Protein AF-A0A537TUC4-F1 (afdb_monomer_lite)

pLDDT: mean 91.53, std 9.82, range [41.31, 98.62]

Structure (mmCIF, N/CA/C/O backbone):
data_AF-A0A537TUC4-F1
#
_entry.id   AF-A0A537TUC4-F1
#
loop_
_atom_site.group_PDB
_atom_site.id
_atom_site.type_symbol
_atom_site.label_atom_id
_atom_site.label_alt_id
_atom_site.label_comp_id
_atom_site.label_asym_id
_atom_site.label_entity_id
_atom_site.label_seq_id
_atom_site.pdbx_PDB_ins_code
_atom_site.Cartn_x
_atom_site.Cartn_y
_atom_site.Cartn_z
_atom_site.occupancy
_atom_site.B_iso_or_equiv
_atom_site.auth_seq_id
_atom_site.auth_comp_id
_atom_site.auth_asym_id
_atom_site.auth_atom_id
_atom_site.pdbx_PDB_model_num
ATOM 1 N N . MET A 1 1 ? 2.553 9.535 -13.679 1.00 90.19 1 MET A N 1
ATOM 2 C CA . MET A 1 1 ? 2.852 8.082 -13.802 1.00 90.19 1 MET A CA 1
ATOM 3 C C . MET A 1 1 ? 3.961 7.809 -14.810 1.00 90.19 1 MET A C 1
ATOM 5 O O . MET A 1 1 ? 4.928 7.153 -14.451 1.00 90.19 1 MET A O 1
ATOM 9 N N . ARG A 1 2 ? 3.858 8.319 -16.048 1.00 92.19 2 ARG A N 1
ATOM 10 C CA . ARG A 1 2 ? 4.915 8.164 -17.063 1.00 92.19 2 ARG A CA 1
ATOM 11 C C . ARG A 1 2 ? 6.277 8.683 -16.583 1.00 92.19 2 ARG A C 1
ATOM 13 O O . ARG A 1 2 ? 7.264 7.984 -16.772 1.00 92.19 2 ARG A O 1
ATOM 20 N N . ASP A 1 3 ? 6.318 9.834 -15.915 1.00 93.06 3 ASP A N 1
ATOM 21 C CA . ASP A 1 3 ? 7.577 10.416 -15.421 1.00 93.06 3 ASP A CA 1
ATOM 22 C C . ASP A 1 3 ? 8.249 9.513 -14.384 1.00 93.06 3 ASP A C 1
ATOM 24 O O . ASP A 1 3 ? 9.431 9.223 -14.510 1.00 93.06 3 ASP A O 1
ATOM 28 N N . SER A 1 4 ? 7.483 8.953 -13.438 1.00 93.50 4 SER A N 1
ATOM 29 C CA . SER A 1 4 ? 7.975 7.939 -12.493 1.00 93.50 4 SER A CA 1
ATOM 30 C C . SER A 1 4 ? 8.530 6.707 -13.205 1.00 93.50 4 SER A C 1
ATOM 32 O O . SER A 1 4 ? 9.613 6.245 -12.860 1.00 93.50 4 SER A O 1
ATOM 34 N N . ALA A 1 5 ? 7.836 6.202 -14.230 1.00 94.38 5 ALA A N 1
ATOM 35 C CA . ALA A 1 5 ? 8.324 5.061 -14.999 1.00 94.38 5 ALA A CA 1
ATOM 36 C C . ALA A 1 5 ? 9.669 5.366 -15.679 1.00 94.38 5 ALA A C 1
ATOM 38 O O . ALA A 1 5 ? 10.612 4.589 -15.573 1.00 94.38 5 ALA A O 1
ATOM 39 N N . ARG A 1 6 ? 9.775 6.520 -16.347 1.00 95.00 6 ARG A N 1
ATOM 40 C CA . ARG A 1 6 ? 10.981 6.901 -17.094 1.00 95.00 6 ARG A CA 1
ATOM 41 C C . ARG A 1 6 ? 12.146 7.291 -16.202 1.00 95.00 6 ARG A C 1
ATOM 43 O O . ARG A 1 6 ? 13.277 6.946 -16.521 1.00 95.00 6 ARG A O 1
ATOM 50 N N . PHE A 1 7 ? 11.876 7.946 -15.081 1.00 95.06 7 PHE A N 1
ATOM 51 C CA . PHE A 1 7 ? 12.906 8.327 -14.126 1.00 95.06 7 PHE A CA 1
ATOM 52 C C . PHE A 1 7 ? 13.519 7.104 -13.431 1.00 95.06 7 PHE A C 1
ATOM 54 O O . PHE A 1 7 ? 14.736 7.013 -13.322 1.00 95.06 7 PHE A O 1
ATOM 61 N N . HIS A 1 8 ? 12.694 6.147 -12.990 1.00 94.44 8 HIS A N 1
ATOM 62 C CA . HIS A 1 8 ? 13.177 5.010 -12.199 1.00 94.44 8 HIS A CA 1
ATOM 63 C C . HIS A 1 8 ? 13.603 3.792 -13.030 1.00 94.44 8 HIS A C 1
ATOM 65 O O . HIS A 1 8 ? 14.448 3.028 -12.573 1.00 94.44 8 HIS A O 1
ATOM 71 N N . PHE A 1 9 ? 13.048 3.603 -14.231 1.00 94.38 9 PHE A N 1
ATOM 72 C CA . PHE A 1 9 ? 13.303 2.413 -15.060 1.00 94.38 9 PHE A CA 1
ATOM 73 C C . PHE A 1 9 ? 13.845 2.746 -16.457 1.00 94.38 9 PHE A C 1
ATOM 75 O O . PHE A 1 9 ? 14.094 1.851 -17.262 1.00 94.38 9 PHE A O 1
ATOM 82 N N . GLY A 1 10 ? 14.049 4.028 -16.761 1.00 94.31 10 GLY A N 1
ATOM 83 C CA . GLY A 1 10 ? 14.612 4.474 -18.029 1.00 94.31 10 GLY A CA 1
ATOM 84 C C . GLY A 1 10 ? 13.657 4.377 -19.224 1.00 94.31 10 GLY A C 1
ATOM 85 O O . GLY A 1 10 ? 12.438 4.197 -19.115 1.00 94.31 10 GLY A O 1
ATOM 86 N N . PHE A 1 11 ? 14.232 4.550 -20.414 1.00 93.50 11 PHE A N 1
ATOM 87 C CA . PHE A 1 11 ? 13.495 4.634 -21.682 1.00 93.50 11 PHE A CA 1
ATOM 88 C C . PHE A 1 11 ? 13.545 3.350 -22.515 1.00 93.50 11 PHE A C 1
ATOM 90 O O . PHE A 1 11 ? 12.726 3.184 -23.414 1.00 93.50 11 PHE A O 1
ATOM 97 N N . THR A 1 12 ? 14.462 2.436 -22.195 1.00 93.31 12 THR A N 1
ATOM 98 C CA . THR A 1 12 ? 14.620 1.146 -22.882 1.00 93.31 12 THR A CA 1
ATOM 99 C C . THR A 1 12 ? 13.589 0.112 -22.438 1.00 93.31 12 THR A C 1
ATOM 101 O O . THR A 1 12 ? 13.234 -0.766 -23.219 1.00 93.31 12 THR A O 1
ATOM 104 N N . VAL A 1 13 ? 13.065 0.227 -21.213 1.00 92.31 13 VAL A N 1
ATOM 105 C CA . VAL A 1 13 ? 11.986 -0.634 -20.715 1.00 92.31 13 VAL A CA 1
ATOM 106 C C . VAL A 1 13 ? 10.662 -0.243 -21.394 1.00 92.31 13 VAL A C 1
ATOM 108 O O . VAL A 1 13 ? 10.296 0.945 -21.377 1.00 92.31 13 VAL A O 1
ATOM 111 N N . PRO A 1 14 ? 9.920 -1.195 -21.997 1.00 93.69 14 PRO A N 1
ATOM 112 C CA . PRO A 1 14 ? 8.599 -0.926 -22.556 1.00 93.69 14 PRO A CA 1
ATOM 113 C C . PRO A 1 14 ? 7.654 -0.319 -21.513 1.00 93.69 14 PRO A C 1
ATOM 115 O O . PRO A 1 14 ? 7.616 -0.744 -20.363 1.00 93.69 14 PRO A O 1
ATOM 118 N N . PHE A 1 15 ? 6.875 0.686 -21.918 1.00 94.88 15 PHE A N 1
ATOM 119 C CA . PHE A 1 15 ? 5.868 1.312 -21.062 1.00 94.88 15 PHE A CA 1
ATOM 120 C C . PHE A 1 15 ? 4.487 1.105 -21.672 1.00 94.88 15 PHE A C 1
ATOM 122 O O . PHE A 1 15 ? 4.184 1.677 -22.721 1.00 94.88 15 PHE A O 1
ATOM 129 N N . ILE A 1 16 ? 3.655 0.314 -20.997 1.00 96.44 16 ILE A N 1
ATOM 130 C CA . ILE A 1 16 ? 2.293 0.002 -21.429 1.00 96.44 16 ILE A CA 1
ATOM 131 C C . ILE A 1 16 ? 1.317 0.733 -20.496 1.00 96.44 16 ILE A C 1
ATOM 133 O O . ILE A 1 16 ? 1.267 0.430 -19.302 1.00 96.44 16 ILE A O 1
ATOM 137 N N . PRO A 1 17 ? 0.569 1.737 -20.985 1.00 95.88 17 PRO A N 1
ATOM 138 C CA . PRO A 1 17 ? -0.416 2.427 -20.167 1.00 95.88 17 PRO A CA 1
ATOM 139 C C . PRO A 1 17 ? -1.661 1.559 -19.960 1.00 95.88 17 PRO A C 1
ATOM 141 O O . PRO A 1 17 ? -2.158 0.927 -20.888 1.00 95.88 17 PRO A O 1
ATOM 144 N N . HIS A 1 18 ? -2.210 1.607 -18.749 1.00 95.62 18 HIS A N 1
ATOM 145 C CA . HIS A 1 18 ? -3.466 0.957 -18.389 1.00 95.62 18 HIS A CA 1
ATOM 146 C C . HIS A 1 18 ? -4.421 1.955 -17.722 1.00 95.62 18 HIS A C 1
ATOM 148 O O . HIS A 1 18 ? -3.993 2.921 -17.082 1.00 95.62 18 HIS A O 1
ATOM 154 N N . MET A 1 19 ? -5.726 1.717 -17.861 1.00 92.19 19 MET A N 1
ATOM 155 C CA . MET A 1 19 ? -6.765 2.556 -17.261 1.00 92.19 19 MET A CA 1
ATOM 156 C C . MET A 1 19 ? -6.999 2.162 -15.798 1.00 92.19 19 MET A C 1
ATOM 158 O O . MET A 1 19 ? -7.762 1.242 -15.497 1.00 92.19 19 MET A O 1
ATOM 162 N N . GLY A 1 20 ? -6.329 2.865 -14.884 1.00 92.88 20 GLY A N 1
ATOM 163 C CA . GLY A 1 20 ? -6.485 2.711 -13.434 1.00 92.88 20 GLY A CA 1
ATOM 164 C C . GLY A 1 20 ? -5.675 1.566 -12.810 1.00 92.88 20 GLY A C 1
ATOM 165 O O . GLY A 1 20 ? -5.165 0.681 -13.489 1.00 92.88 20 GLY A O 1
ATOM 166 N N . ALA A 1 21 ? -5.561 1.579 -11.478 1.00 95.75 21 ALA A N 1
ATOM 167 C CA . ALA A 1 21 ? -4.711 0.639 -10.739 1.00 95.75 21 ALA A CA 1
ATOM 168 C C . ALA A 1 21 ? -5.155 -0.828 -10.881 1.00 95.75 21 ALA A C 1
ATOM 170 O O . ALA A 1 21 ? -4.317 -1.718 -10.992 1.00 95.75 21 ALA A O 1
ATOM 171 N N . ALA A 1 22 ? -6.464 -1.088 -10.939 1.00 95.56 22 ALA A N 1
ATOM 172 C CA . ALA A 1 22 ? -6.988 -2.448 -11.064 1.00 95.56 22 ALA A CA 1
ATOM 173 C C . ALA A 1 22 ? -6.561 -3.135 -12.374 1.00 95.56 22 ALA A C 1
ATOM 175 O O . ALA A 1 22 ? -6.225 -4.317 -12.363 1.00 95.56 22 ALA A O 1
ATOM 176 N N . SER A 1 23 ? -6.523 -2.403 -13.494 1.00 96.19 23 SER A N 1
ATOM 177 C CA . SER A 1 23 ? -6.102 -2.974 -14.780 1.00 96.19 23 SER A CA 1
ATOM 178 C C . SER A 1 23 ? -4.589 -3.204 -14.847 1.00 96.19 23 SER A C 1
ATOM 180 O O . SER A 1 23 ? -4.163 -4.191 -15.440 1.00 96.19 23 SER A O 1
ATOM 182 N N . VAL A 1 24 ? -3.788 -2.378 -14.161 1.00 97.00 24 VAL A N 1
ATOM 183 C CA . VAL A 1 24 ? -2.353 -2.640 -13.949 1.00 97.00 24 VAL A CA 1
ATOM 184 C C . VAL A 1 24 ? -2.152 -3.941 -13.168 1.00 97.00 24 VAL A C 1
ATOM 186 O O . VAL A 1 24 ? -1.388 -4.800 -13.599 1.00 97.00 24 VAL A O 1
ATOM 189 N N . VAL A 1 25 ? -2.856 -4.125 -12.044 1.00 96.88 25 VAL A N 1
ATOM 190 C CA . VAL A 1 25 ? -2.734 -5.354 -11.238 1.00 96.88 25 VAL A CA 1
ATOM 191 C C . VAL A 1 25 ? -3.174 -6.589 -12.022 1.00 96.88 25 VAL A C 1
ATOM 193 O O . VAL A 1 25 ? -2.506 -7.622 -11.950 1.00 96.88 25 VAL A O 1
ATOM 196 N N . ALA A 1 26 ? -4.247 -6.492 -12.809 1.00 96.44 26 ALA A N 1
ATOM 197 C CA . ALA A 1 26 ? -4.684 -7.581 -13.679 1.00 96.44 26 ALA A CA 1
ATOM 198 C C . ALA A 1 26 ? -3.613 -7.949 -14.723 1.00 96.44 26 ALA A C 1
ATOM 200 O O . ALA A 1 26 ? -3.317 -9.130 -14.901 1.00 96.44 26 ALA A O 1
ATOM 201 N N . ALA A 1 27 ? -2.983 -6.954 -15.358 1.00 97.31 27 ALA A N 1
ATOM 202 C CA . ALA A 1 27 ? -1.916 -7.178 -16.331 1.00 97.31 27 ALA A CA 1
ATOM 203 C C . ALA A 1 27 ? -0.687 -7.858 -15.701 1.00 97.31 27 ALA A C 1
ATOM 205 O O . ALA A 1 27 ? -0.223 -8.879 -16.205 1.00 97.31 27 ALA A O 1
ATOM 206 N N . VAL A 1 28 ? -0.218 -7.367 -14.547 1.00 97.25 28 VAL A N 1
ATOM 207 C CA . VAL A 1 28 ? 0.909 -7.978 -13.813 1.00 97.25 28 VAL A CA 1
ATOM 208 C C . VAL A 1 28 ? 0.574 -9.395 -13.352 1.00 97.25 28 VAL A C 1
ATOM 210 O O . VAL A 1 28 ? 1.424 -10.282 -13.387 1.00 97.25 28 VAL A O 1
ATOM 213 N N . SER A 1 29 ? -0.676 -9.646 -12.963 1.00 95.44 29 SER A N 1
ATOM 214 C CA . SER A 1 29 ? -1.117 -10.985 -12.565 1.00 95.44 29 SER A CA 1
ATOM 215 C C . SER A 1 29 ? -1.000 -11.996 -13.710 1.00 95.44 29 SER A C 1
ATOM 217 O O . SER A 1 29 ? -0.678 -13.152 -13.448 1.00 95.44 29 SER A O 1
ATOM 219 N N . GLY A 1 30 ? -1.210 -11.582 -14.961 1.00 93.69 30 GLY A N 1
ATOM 220 C CA . GLY A 1 30 ? -1.018 -12.429 -16.145 1.00 93.69 30 GLY A CA 1
ATOM 221 C C . GLY A 1 30 ? 0.426 -12.509 -16.657 1.00 93.69 30 GLY A C 1
ATOM 222 O O . GLY A 1 30 ? 0.703 -13.296 -17.559 1.00 93.69 30 GLY A O 1
ATOM 223 N N . SER A 1 31 ? 1.344 -11.711 -16.103 1.00 92.31 31 SER A N 1
ATOM 224 C CA . SER A 1 31 ? 2.731 -11.613 -16.562 1.00 92.31 31 SER A CA 1
ATOM 225 C C . SER A 1 31 ? 3.689 -12.494 -15.757 1.00 92.31 31 SER A C 1
ATOM 227 O O . SER A 1 31 ? 3.436 -12.834 -14.602 1.00 92.31 31 SER A O 1
ATOM 229 N N . LYS A 1 32 ? 4.825 -12.848 -16.371 1.00 85.81 32 LYS A N 1
ATOM 230 C CA . LYS A 1 32 ? 5.929 -13.576 -15.723 1.00 85.81 32 LYS A CA 1
ATOM 231 C C . LYS A 1 32 ? 6.987 -12.658 -15.104 1.00 85.81 32 LYS A C 1
ATOM 233 O O . LYS A 1 32 ? 7.782 -13.141 -14.307 1.00 85.81 32 LYS A O 1
ATOM 238 N N . GLY A 1 33 ? 7.023 -11.374 -15.469 1.00 87.38 33 GLY A N 1
ATOM 239 C CA . GLY A 1 33 ? 8.111 -10.483 -15.048 1.00 87.38 33 GLY A CA 1
ATOM 240 C C . GLY A 1 33 ? 7.847 -8.983 -15.166 1.00 87.38 33 GLY A C 1
ATOM 241 O O . GLY A 1 33 ? 8.757 -8.204 -14.895 1.00 87.38 33 GLY A O 1
ATOM 242 N N . ASP A 1 34 ? 6.640 -8.562 -15.550 1.00 95.25 34 ASP A N 1
ATOM 243 C CA . ASP A 1 34 ? 6.327 -7.135 -15.640 1.00 95.25 34 ASP A CA 1
ATOM 244 C C . ASP A 1 34 ? 6.199 -6.485 -14.258 1.00 95.25 34 ASP A C 1
ATOM 246 O O . ASP A 1 34 ? 5.757 -7.099 -13.282 1.00 95.25 34 ASP A O 1
ATOM 250 N N . LEU A 1 35 ? 6.541 -5.198 -14.205 1.00 96.69 35 LEU A N 1
ATOM 251 C CA . LEU A 1 35 ? 6.326 -4.340 -13.047 1.00 96.69 35 LEU A CA 1
ATOM 252 C C . LEU A 1 35 ? 5.093 -3.467 -13.269 1.00 96.69 35 LEU A C 1
ATOM 254 O O . LEU A 1 35 ? 4.984 -2.753 -14.266 1.00 96.69 35 LEU A O 1
ATOM 258 N N . GLY A 1 36 ? 4.182 -3.478 -12.302 1.00 97.62 36 GLY A N 1
ATOM 259 C CA . GLY A 1 36 ? 3.039 -2.577 -12.262 1.00 97.62 36 GLY A CA 1
ATOM 260 C C . GLY A 1 36 ? 3.353 -1.339 -11.442 1.00 97.62 36 GLY A C 1
ATOM 261 O O . GLY A 1 36 ? 3.806 -1.455 -10.308 1.00 97.62 36 GLY A O 1
ATOM 262 N N . LEU A 1 37 ? 3.066 -0.154 -11.978 1.00 97.69 37 LEU A N 1
ATOM 263 C CA . LEU A 1 37 ? 3.130 1.097 -11.223 1.00 97.69 37 LEU A CA 1
ATOM 264 C C . LEU A 1 37 ? 1.716 1.603 -10.960 1.00 97.69 37 LEU A C 1
ATOM 266 O O . LEU A 1 37 ? 0.962 1.879 -11.896 1.00 97.69 37 LEU A O 1
ATOM 270 N N . VAL A 1 38 ? 1.364 1.743 -9.685 1.00 97.12 38 VAL A N 1
ATOM 271 C CA . VAL A 1 38 ? 0.056 2.247 -9.247 1.00 97.12 38 VAL A CA 1
ATOM 272 C C . VAL A 1 38 ? 0.237 3.401 -8.261 1.00 97.12 38 VAL A C 1
ATOM 274 O O . VAL A 1 38 ? 1.236 3.429 -7.543 1.00 97.12 38 VAL A O 1
ATOM 277 N N . PRO A 1 39 ? -0.675 4.387 -8.212 1.00 95.12 39 PRO A N 1
ATOM 278 C CA . PRO A 1 39 ? -0.553 5.485 -7.258 1.00 95.12 39 PRO A CA 1
ATOM 279 C C . PRO A 1 39 ? -0.555 4.969 -5.815 1.00 95.12 39 PRO A C 1
ATOM 281 O O . PRO A 1 39 ? -1.381 4.130 -5.459 1.00 95.12 39 PRO A O 1
ATOM 284 N N . ALA A 1 40 ? 0.325 5.508 -4.970 1.00 95.62 40 ALA A N 1
ATOM 285 C CA . ALA A 1 40 ? 0.290 5.285 -3.522 1.00 95.62 40 ALA A CA 1
ATOM 286 C C . ALA A 1 40 ? -0.641 6.299 -2.828 1.00 95.62 40 ALA A C 1
ATOM 288 O O . ALA A 1 40 ? -0.317 6.853 -1.782 1.00 95.62 40 ALA A O 1
ATOM 289 N N . SER A 1 41 ? -1.776 6.588 -3.464 1.00 92.81 41 SER A N 1
ATOM 290 C CA . SER A 1 41 ? -2.806 7.520 -3.013 1.00 92.81 41 SER A CA 1
ATOM 291 C C . SER A 1 41 ? -4.162 7.121 -3.598 1.00 92.81 41 SER A C 1
ATOM 293 O O . SER A 1 41 ? -4.238 6.411 -4.606 1.00 92.81 41 SER A O 1
ATOM 295 N N . ILE A 1 42 ? -5.249 7.567 -2.964 1.00 88.94 42 ILE A N 1
ATOM 296 C CA . ILE A 1 42 ? -6.598 7.332 -3.481 1.00 88.94 42 ILE A CA 1
ATOM 297 C C . ILE A 1 42 ? -6.902 8.326 -4.596 1.00 88.94 42 ILE A C 1
ATOM 299 O O . ILE A 1 42 ? -6.821 9.538 -4.411 1.00 88.94 42 ILE A O 1
ATOM 303 N N . MET A 1 43 ? -7.290 7.788 -5.749 1.00 83.19 43 MET A N 1
ATOM 304 C CA . MET A 1 43 ? -7.845 8.555 -6.858 1.00 83.19 43 MET A CA 1
ATOM 305 C C . MET A 1 43 ? -9.370 8.468 -6.814 1.00 83.19 43 MET A C 1
ATOM 307 O O . MET A 1 43 ? -9.924 7.431 -6.442 1.00 83.19 43 MET A O 1
ATOM 311 N N . ALA A 1 44 ? -10.059 9.540 -7.205 1.00 79.19 44 ALA A N 1
ATOM 312 C CA . ALA A 1 44 ? -11.518 9.540 -7.265 1.00 79.19 44 ALA A CA 1
ATOM 313 C C . ALA A 1 44 ? -12.025 8.387 -8.149 1.00 79.19 44 ALA A C 1
ATOM 315 O O . ALA A 1 44 ? -11.517 8.163 -9.247 1.00 79.19 44 ALA A O 1
ATOM 316 N N . GLY A 1 45 ? -13.005 7.632 -7.648 1.00 79.75 45 GLY A N 1
ATOM 317 C CA . GLY A 1 45 ? -13.558 6.465 -8.344 1.00 79.75 45 GLY A CA 1
ATOM 318 C C . GLY A 1 45 ? -12.670 5.213 -8.334 1.00 79.75 45 GLY A C 1
ATOM 319 O O . GLY A 1 45 ? -13.072 4.192 -8.889 1.00 79.75 45 GLY A O 1
ATOM 320 N N . ALA A 1 46 ? -11.490 5.241 -7.700 1.00 81.94 46 ALA A N 1
ATOM 321 C CA . ALA A 1 46 ? -10.695 4.034 -7.506 1.00 81.94 46 ALA A CA 1
ATOM 322 C C . ALA A 1 46 ? -11.331 3.142 -6.428 1.00 81.94 46 ALA A C 1
ATOM 324 O O . ALA A 1 46 ? -11.549 3.573 -5.298 1.00 81.94 46 ALA A O 1
ATOM 325 N N . GLY A 1 47 ? -11.613 1.886 -6.779 1.00 91.19 47 GLY A N 1
ATOM 326 C CA . GLY A 1 47 ? -11.971 0.851 -5.809 1.00 91.19 47 GLY A CA 1
ATOM 327 C C . GLY A 1 47 ? -10.746 0.262 -5.101 1.00 91.19 47 GLY A C 1
ATOM 328 O O . GLY A 1 47 ? -9.605 0.650 -5.368 1.00 91.19 47 GLY A O 1
ATOM 329 N N . ALA A 1 48 ? -10.985 -0.730 -4.240 1.00 95.12 48 ALA A N 1
ATOM 330 C CA . ALA A 1 48 ? -9.960 -1.469 -3.498 1.00 95.12 48 ALA A CA 1
ATOM 331 C C . ALA A 1 48 ? -9.164 -2.425 -4.406 1.00 95.12 48 ALA A C 1
ATOM 333 O O . ALA A 1 48 ? -9.258 -3.646 -4.302 1.00 95.12 48 ALA A O 1
ATOM 334 N N . TRP A 1 49 ? -8.391 -1.873 -5.342 1.00 95.81 49 TRP A N 1
ATOM 335 C CA . TRP A 1 49 ? -7.596 -2.639 -6.309 1.00 95.81 49 TRP A CA 1
ATOM 336 C C . TRP A 1 49 ? -6.637 -3.629 -5.632 1.00 95.81 49 TRP A C 1
ATOM 338 O O . TRP A 1 49 ? -6.334 -4.679 -6.195 1.00 95.81 49 TRP A O 1
ATOM 348 N N . TRP A 1 50 ? -6.195 -3.317 -4.412 1.00 97.50 50 TRP A N 1
ATOM 349 C CA . TRP A 1 50 ? -5.301 -4.158 -3.622 1.00 97.50 50 TRP A CA 1
ATOM 350 C C . TRP A 1 50 ? -5.957 -5.447 -3.124 1.00 97.50 50 TRP A C 1
ATOM 352 O O . TRP A 1 50 ? -5.233 -6.366 -2.758 1.00 97.50 50 TRP A O 1
ATOM 362 N N . SER A 1 51 ? -7.288 -5.583 -3.171 1.00 95.81 51 SER A N 1
ATOM 363 C CA . SER A 1 51 ? -7.932 -6.862 -2.848 1.00 95.81 51 SER A CA 1
ATOM 364 C C . SER A 1 51 ? -7.525 -7.985 -3.802 1.00 95.81 51 SER A C 1
ATOM 366 O O . SER A 1 51 ? -7.491 -9.147 -3.413 1.00 95.81 51 SER A O 1
ATOM 368 N N . ALA A 1 52 ? -7.132 -7.656 -5.036 1.00 96.31 52 ALA A N 1
ATOM 369 C CA . ALA A 1 52 ? -6.578 -8.637 -5.966 1.00 96.31 52 ALA A CA 1
ATOM 370 C C . ALA A 1 52 ? -5.188 -9.158 -5.545 1.00 96.31 52 ALA A C 1
ATOM 372 O O . ALA A 1 52 ? -4.733 -10.164 -6.083 1.00 96.31 52 ALA A O 1
ATOM 373 N N . LEU A 1 53 ? -4.521 -8.499 -4.590 1.00 97.62 53 LEU A N 1
ATOM 374 C CA . LEU A 1 53 ? -3.219 -8.902 -4.059 1.00 97.62 53 LEU A CA 1
ATOM 375 C C . LEU A 1 53 ? -3.330 -9.835 -2.843 1.00 97.62 53 LEU A C 1
ATOM 377 O O . LEU A 1 53 ? -2.303 -10.261 -2.324 1.00 97.62 53 LEU A O 1
ATOM 381 N N . GLU A 1 54 ? -4.535 -10.120 -2.338 1.00 96.88 54 GLU A N 1
ATOM 382 C CA . GLU A 1 54 ? -4.731 -10.839 -1.066 1.00 96.88 54 GLU A CA 1
ATOM 383 C C . GLU A 1 54 ? -4.306 -12.314 -1.148 1.00 96.88 54 GLU A C 1
ATOM 385 O O . GLU A 1 54 ? -3.791 -12.857 -0.173 1.00 96.88 54 GLU A O 1
ATOM 390 N N . PHE A 1 55 ? -4.445 -12.952 -2.315 1.00 93.19 55 PHE A N 1
ATOM 391 C CA . PHE A 1 55 ? -4.047 -14.350 -2.498 1.00 93.19 55 PHE A CA 1
ATOM 392 C C . PHE A 1 55 ? -2.529 -14.539 -2.389 1.00 93.19 55 PHE A C 1
ATOM 394 O O . PHE A 1 55 ? -1.744 -13.670 -2.771 1.00 93.19 55 PHE A O 1
ATOM 401 N N . GLU A 1 56 ? -2.099 -15.705 -1.909 1.00 89.81 56 GLU A N 1
ATOM 402 C CA . GLU A 1 56 ? -0.677 -16.043 -1.764 1.00 89.81 56 GLU A CA 1
ATOM 403 C C . GLU A 1 56 ? 0.068 -15.958 -3.102 1.00 89.81 56 GLU A C 1
ATOM 405 O O . GLU A 1 56 ? 1.110 -15.317 -3.200 1.00 89.81 56 GLU A O 1
ATOM 410 N N . SER A 1 57 ? -0.527 -16.509 -4.161 1.00 90.94 57 SER A N 1
ATOM 411 C CA . SER A 1 57 ? 0.034 -16.498 -5.511 1.00 90.94 57 SER A CA 1
ATOM 412 C C . SER A 1 57 ? -0.234 -15.205 -6.285 1.00 90.94 57 SER A C 1
ATOM 414 O O . SER A 1 57 ? 0.036 -15.162 -7.487 1.00 90.94 57 SER A O 1
ATOM 416 N N . ALA A 1 58 ? -0.837 -14.179 -5.681 1.00 95.12 58 ALA A N 1
ATOM 417 C CA . ALA A 1 58 ? -1.027 -12.890 -6.340 1.00 95.12 58 ALA A CA 1
ATOM 418 C C . ALA A 1 58 ? 0.292 -12.102 -6.369 1.00 95.12 58 ALA A C 1
ATOM 420 O O . ALA A 1 58 ? 1.156 -12.319 -5.516 1.00 95.12 58 ALA A O 1
ATOM 421 N N . PRO A 1 59 ? 0.477 -11.168 -7.320 1.00 96.81 59 PRO A N 1
ATOM 422 C CA . PRO A 1 59 ? 1.562 -10.206 -7.192 1.00 96.81 59 PRO A CA 1
ATOM 423 C C . PRO A 1 59 ? 1.425 -9.415 -5.882 1.00 96.81 59 PRO A C 1
ATOM 425 O O . PRO A 1 59 ? 0.334 -9.284 -5.326 1.00 96.81 59 PRO A O 1
ATOM 428 N N . LYS A 1 60 ? 2.540 -8.873 -5.397 1.00 97.44 60 LYS A N 1
ATOM 429 C CA . LYS A 1 60 ? 2.610 -8.106 -4.151 1.00 97.44 60 LYS A CA 1
ATOM 430 C C . LYS A 1 60 ? 3.157 -6.712 -4.412 1.00 97.44 60 LYS A C 1
ATOM 432 O O . LYS A 1 60 ? 3.829 -6.477 -5.417 1.00 97.44 60 LYS A O 1
ATOM 437 N N . ILE A 1 61 ? 2.875 -5.782 -3.506 1.00 98.19 61 ILE A N 1
ATOM 438 C CA . ILE A 1 61 ? 3.605 -4.512 -3.441 1.00 98.19 61 ILE A CA 1
ATOM 439 C C . ILE A 1 61 ? 5.032 -4.837 -2.998 1.00 98.19 61 ILE A C 1
ATOM 441 O O . ILE A 1 61 ? 5.213 -5.473 -1.967 1.00 98.19 61 ILE A O 1
ATOM 445 N N . ILE A 1 62 ? 6.029 -4.427 -3.778 1.00 97.00 62 ILE A N 1
ATOM 446 C CA . ILE A 1 62 ? 7.444 -4.757 -3.528 1.00 97.00 62 ILE A CA 1
ATOM 447 C C . ILE A 1 62 ? 8.312 -3.525 -3.270 1.00 97.00 62 ILE A C 1
ATOM 449 O O . ILE A 1 62 ? 9.424 -3.634 -2.758 1.00 97.00 62 ILE A O 1
ATOM 453 N N . ALA A 1 63 ? 7.829 -2.344 -3.654 1.00 96.69 63 ALA A N 1
ATOM 454 C CA . ALA A 1 63 ? 8.540 -1.095 -3.452 1.00 96.69 63 ALA A CA 1
ATOM 455 C C . ALA A 1 63 ? 7.576 0.089 -3.412 1.00 96.69 63 ALA A C 1
ATOM 457 O O . ALA A 1 63 ? 6.447 0.033 -3.910 1.00 96.69 63 ALA A O 1
ATOM 458 N N . ARG A 1 64 ? 8.073 1.191 -2.854 1.00 96.44 64 ARG A N 1
ATOM 459 C CA . ARG A 1 64 ? 7.427 2.496 -2.884 1.00 96.44 64 ARG A CA 1
ATOM 460 C C . ARG A 1 64 ? 8.416 3.522 -3.413 1.00 96.44 64 ARG A C 1
ATOM 462 O O . ARG A 1 64 ? 9.540 3.596 -2.921 1.00 96.44 64 ARG A O 1
ATOM 469 N N . LEU A 1 65 ? 7.996 4.284 -4.416 1.00 96.19 65 LEU A N 1
ATOM 470 C CA . LEU A 1 65 ? 8.816 5.296 -5.074 1.00 96.19 65 LEU A CA 1
ATOM 471 C C . LEU A 1 65 ? 8.183 6.692 -4.916 1.00 96.19 65 LEU A C 1
ATOM 473 O O . LEU A 1 65 ? 6.959 6.777 -4.812 1.00 96.19 65 LEU A O 1
ATOM 477 N N . PRO A 1 66 ? 8.991 7.764 -4.922 1.00 95.25 66 PRO A N 1
ATOM 478 C CA . PRO A 1 66 ? 10.450 7.708 -4.860 1.00 95.25 66 PRO A CA 1
ATOM 479 C C . PRO A 1 66 ? 10.932 7.202 -3.489 1.00 95.25 66 PRO A C 1
ATOM 481 O O . PRO A 1 66 ? 10.265 7.398 -2.471 1.00 95.25 66 PRO A O 1
ATOM 484 N N . PHE A 1 67 ? 12.076 6.508 -3.470 1.00 92.56 67 PHE A N 1
ATOM 485 C CA . PHE A 1 67 ? 12.705 6.095 -2.211 1.00 92.56 67 PHE A CA 1
ATOM 486 C C . PHE A 1 67 ? 13.215 7.318 -1.441 1.00 92.56 67 PHE A C 1
ATOM 488 O O . PHE A 1 67 ? 12.996 7.412 -0.238 1.00 92.56 67 PHE A O 1
ATOM 495 N N . VAL A 1 68 ? 13.838 8.264 -2.152 1.00 91.50 68 VAL A N 1
ATOM 496 C CA . VAL A 1 68 ? 14.236 9.572 -1.622 1.00 91.50 68 VAL A CA 1
ATOM 497 C C . VAL A 1 68 ? 13.080 10.552 -1.802 1.00 91.50 68 VAL A C 1
ATOM 499 O O . VAL A 1 68 ? 12.773 10.965 -2.919 1.00 91.50 68 VAL A O 1
ATOM 502 N N . ASP A 1 69 ? 12.438 10.908 -0.698 1.00 86.81 69 ASP A N 1
ATOM 503 C CA . ASP A 1 69 ? 11.331 11.856 -0.642 1.00 86.81 69 ASP A CA 1
ATOM 504 C C . ASP A 1 69 ? 11.882 13.268 -0.388 1.00 86.81 69 ASP A C 1
ATOM 506 O O . ASP A 1 69 ? 12.378 13.570 0.703 1.00 86.81 69 ASP A O 1
ATOM 510 N N . ARG A 1 70 ? 11.848 14.106 -1.431 1.00 88.31 70 ARG A N 1
ATOM 511 C CA . ARG A 1 70 ? 12.307 15.503 -1.431 1.00 88.31 70 ARG A CA 1
ATOM 512 C C . ARG A 1 70 ? 11.412 16.358 -2.329 1.00 88.31 70 ARG A C 1
ATOM 514 O O . ARG A 1 70 ? 10.878 15.860 -3.321 1.00 88.31 70 ARG A O 1
ATOM 521 N N . ALA A 1 71 ? 11.273 17.641 -1.997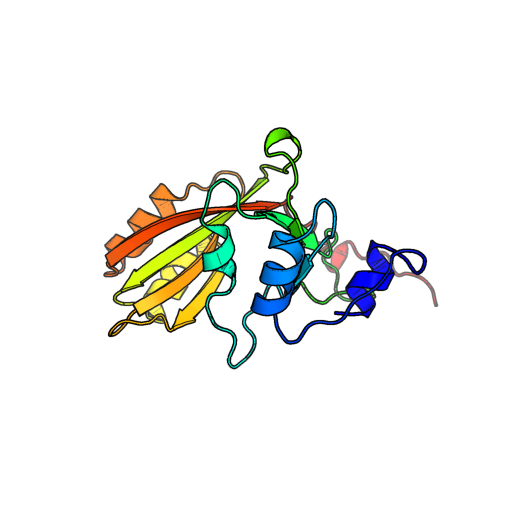 1.00 83.19 71 ALA A N 1
ATOM 522 C CA . ALA A 1 71 ? 10.323 18.545 -2.653 1.00 83.19 71 ALA A CA 1
ATOM 523 C C . ALA A 1 71 ? 10.576 18.736 -4.162 1.00 83.19 71 ALA A C 1
ATOM 525 O O . ALA A 1 71 ? 9.632 18.904 -4.927 1.00 83.19 71 ALA A O 1
ATOM 526 N N . ASP A 1 72 ? 11.833 18.673 -4.600 1.00 85.56 72 ASP A N 1
ATOM 527 C CA . ASP A 1 72 ? 12.269 18.896 -5.981 1.00 85.56 72 ASP A CA 1
ATOM 528 C C . ASP A 1 72 ? 12.517 17.587 -6.758 1.00 85.56 72 ASP A C 1
ATOM 530 O O . ASP A 1 72 ? 13.228 17.567 -7.764 1.00 85.56 72 ASP A O 1
ATOM 534 N N . HIS A 1 73 ? 11.946 16.463 -6.305 1.00 87.75 73 HIS A N 1
ATOM 535 C CA . HIS A 1 73 ? 12.128 15.180 -6.978 1.00 87.75 73 HIS A CA 1
ATOM 536 C C . HIS A 1 73 ? 11.466 15.188 -8.380 1.00 87.75 73 HIS A C 1
ATOM 538 O O . HIS A 1 73 ? 10.241 15.325 -8.464 1.00 87.75 73 HIS A O 1
ATOM 544 N N . PRO A 1 74 ? 12.210 14.942 -9.486 1.00 87.62 74 PRO A N 1
ATOM 545 C CA . PRO A 1 74 ? 11.678 15.029 -10.859 1.00 87.62 74 PRO A CA 1
ATOM 546 C C . PRO A 1 74 ? 10.491 14.099 -11.147 1.00 87.62 74 PRO A C 1
ATOM 548 O O . PRO A 1 74 ? 9.677 14.357 -12.027 1.00 87.62 74 PRO A O 1
ATOM 551 N N . ALA A 1 75 ? 10.381 13.015 -10.380 1.00 92.00 75 ALA A N 1
ATOM 552 C CA . ALA A 1 75 ? 9.239 12.107 -10.370 1.00 92.00 75 ALA A CA 1
ATOM 553 C C . ALA A 1 75 ? 8.626 11.966 -8.964 1.00 92.00 75 ALA A C 1
ATOM 555 O O . ALA A 1 75 ? 8.538 10.866 -8.425 1.00 92.00 75 ALA A O 1
ATOM 556 N N . GLY A 1 76 ? 8.281 13.087 -8.327 1.00 90.06 76 GLY A N 1
ATOM 557 C CA . GLY A 1 76 ? 7.866 13.131 -6.917 1.00 90.06 76 GLY A CA 1
ATOM 558 C C . GLY A 1 76 ? 6.519 12.479 -6.579 1.00 90.06 76 GLY A C 1
ATOM 559 O O . GLY A 1 76 ? 6.204 12.319 -5.405 1.00 90.06 76 GLY A O 1
ATOM 560 N N . MET A 1 77 ? 5.714 12.083 -7.571 1.00 91.06 77 MET A N 1
ATOM 561 C CA . MET A 1 77 ? 4.424 11.432 -7.320 1.00 91.06 77 MET A CA 1
ATOM 562 C C . MET A 1 77 ? 4.627 10.064 -6.639 1.00 91.06 77 MET A C 1
ATOM 564 O O . MET A 1 77 ? 5.242 9.189 -7.256 1.00 91.06 77 MET A O 1
ATOM 568 N N . PRO A 1 78 ? 4.069 9.831 -5.433 1.00 93.81 78 PRO A N 1
ATOM 569 C CA . PRO A 1 78 ? 4.208 8.553 -4.752 1.00 93.81 78 PRO A CA 1
ATOM 570 C C . PRO A 1 78 ? 3.537 7.409 -5.520 1.00 93.81 78 PRO A C 1
ATOM 572 O O . PRO A 1 78 ? 2.351 7.480 -5.859 1.00 93.81 78 PRO A O 1
ATOM 575 N N . VAL A 1 79 ? 4.278 6.329 -5.756 1.00 96.56 79 VAL A N 1
ATOM 576 C CA . VAL A 1 79 ? 3.782 5.125 -6.435 1.00 96.56 79 VAL A CA 1
ATOM 577 C C . VAL A 1 79 ? 4.172 3.863 -5.678 1.00 96.56 79 VAL A C 1
ATOM 579 O O . VAL A 1 79 ? 5.259 3.776 -5.106 1.00 96.56 79 VAL A O 1
ATOM 582 N N . PHE A 1 80 ? 3.290 2.871 -5.706 1.00 97.88 80 PHE A N 1
ATOM 583 C CA . PHE A 1 80 ? 3.627 1.496 -5.371 1.00 97.88 80 PHE A CA 1
ATOM 584 C C . PHE A 1 80 ? 4.069 0.756 -6.630 1.00 97.88 80 PHE A C 1
ATOM 586 O O . PHE A 1 80 ? 3.480 0.916 -7.703 1.00 97.88 80 PHE A O 1
ATOM 593 N N . VAL A 1 81 ? 5.095 -0.076 -6.470 1.00 97.62 81 VAL A N 1
ATOM 594 C CA . VAL A 1 81 ? 5.530 -1.044 -7.478 1.00 97.62 81 VAL A CA 1
ATOM 595 C C . VAL A 1 81 ? 4.950 -2.401 -7.105 1.00 97.62 81 VAL A C 1
ATOM 597 O O . VAL A 1 81 ? 5.160 -2.872 -5.988 1.00 97.62 81 VAL A O 1
ATOM 600 N N . VAL A 1 82 ? 4.230 -3.019 -8.033 1.00 97.94 82 VAL A N 1
ATOM 601 C CA . VAL A 1 82 ? 3.580 -4.323 -7.882 1.00 97.94 82 VAL A CA 1
ATOM 602 C C . VAL A 1 82 ? 4.279 -5.334 -8.784 1.00 97.94 82 VAL A C 1
ATOM 604 O O . VAL A 1 82 ? 4.501 -5.054 -9.960 1.00 97.94 82 VAL A O 1
ATOM 607 N N . SER A 1 83 ? 4.639 -6.498 -8.249 1.00 96.19 83 SER A N 1
ATOM 608 C CA . SER A 1 83 ? 5.346 -7.545 -8.995 1.00 96.19 83 SER A CA 1
ATOM 609 C C . SER A 1 83 ? 5.130 -8.929 -8.383 1.00 96.19 83 SER A C 1
ATOM 611 O O . SER A 1 83 ? 4.749 -9.056 -7.220 1.00 96.19 83 SER A O 1
ATOM 613 N N . ARG A 1 84 ? 5.422 -9.980 -9.155 1.00 93.25 84 ARG A N 1
ATOM 614 C CA . ARG A 1 84 ? 5.534 -11.371 -8.686 1.00 93.25 84 ARG A CA 1
ATOM 615 C C . ARG A 1 84 ? 6.949 -11.672 -8.171 1.00 93.25 84 ARG A C 1
ATOM 617 O O . ARG A 1 84 ? 7.552 -12.669 -8.558 1.00 93.25 84 ARG A O 1
ATOM 624 N N . ALA A 1 85 ? 7.505 -10.781 -7.353 1.00 84.19 85 ALA A N 1
ATOM 625 C CA . ALA A 1 85 ? 8.814 -11.015 -6.751 1.00 84.19 85 ALA A CA 1
ATOM 626 C C . ALA A 1 85 ? 8.743 -12.164 -5.737 1.00 84.19 85 ALA A C 1
ATOM 628 O O . ALA A 1 85 ? 7.713 -12.375 -5.095 1.00 84.19 85 ALA A O 1
ATOM 629 N N . ALA A 1 86 ? 9.855 -12.879 -5.582 1.00 83.75 86 ALA A N 1
ATOM 630 C CA . ALA A 1 86 ? 9.986 -13.891 -4.547 1.00 83.75 86 ALA A CA 1
ATOM 631 C C . ALA A 1 86 ? 9.977 -13.230 -3.155 1.00 83.75 86 ALA A C 1
ATOM 633 O O . ALA A 1 86 ? 10.535 -12.143 -2.975 1.00 83.75 86 ALA A O 1
ATOM 634 N N . ALA A 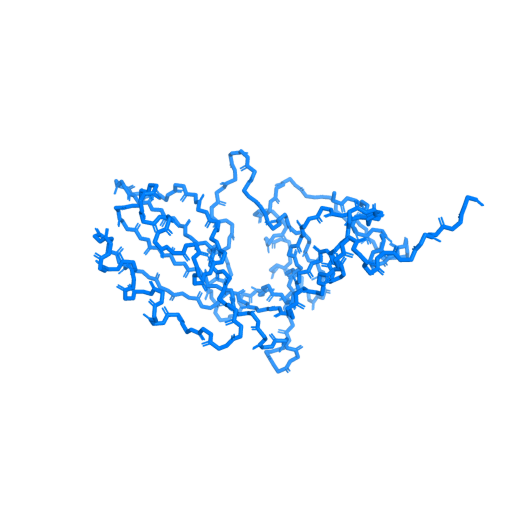1 87 ? 9.321 -13.857 -2.178 1.00 82.56 87 ALA A N 1
ATOM 635 C CA . ALA A 1 87 ? 9.061 -13.257 -0.867 1.00 82.56 87 ALA A CA 1
ATOM 636 C C . ALA A 1 87 ? 10.352 -12.900 -0.105 1.00 82.56 87 ALA A C 1
ATOM 638 O O . ALA A 1 87 ? 10.410 -11.911 0.624 1.00 82.56 87 ALA A O 1
ATOM 639 N N . GLU A 1 88 ? 11.413 -13.678 -0.298 1.00 84.75 88 GLU A N 1
ATOM 640 C CA . GLU A 1 88 ? 12.741 -13.463 0.270 1.00 84.75 88 GLU A CA 1
ATOM 641 C C . GLU A 1 88 ? 13.455 -12.224 -0.287 1.00 84.75 88 GLU A C 1
ATOM 643 O O . GLU A 1 88 ? 14.312 -11.663 0.393 1.00 84.75 88 GLU A O 1
ATOM 648 N N . ALA A 1 89 ? 13.080 -11.767 -1.485 1.00 84.56 89 ALA A N 1
ATOM 649 C CA . ALA A 1 89 ? 13.646 -10.580 -2.120 1.00 84.56 89 ALA A CA 1
ATOM 650 C C . ALA A 1 89 ? 12.956 -9.276 -1.677 1.00 84.56 89 ALA A C 1
ATOM 652 O O . ALA A 1 89 ? 13.384 -8.184 -2.054 1.00 84.56 89 ALA A O 1
ATOM 653 N N . MET A 1 90 ? 11.876 -9.367 -0.896 1.00 88.88 90 MET A N 1
ATOM 654 C CA . MET A 1 90 ? 11.093 -8.208 -0.478 1.00 88.88 90 MET A CA 1
ATOM 655 C C . MET A 1 90 ? 11.710 -7.523 0.746 1.00 88.88 90 MET A C 1
ATOM 657 O O . MET A 1 90 ? 12.064 -8.162 1.738 1.00 88.88 90 MET A O 1
ATOM 661 N N . ALA A 1 91 ? 11.786 -6.190 0.707 1.00 90.19 91 ALA A N 1
ATOM 662 C CA . ALA A 1 91 ? 12.157 -5.393 1.874 1.00 90.19 91 ALA A CA 1
ATOM 663 C C . ALA A 1 91 ? 11.128 -5.584 2.998 1.00 90.19 91 ALA A C 1
ATOM 665 O O . ALA A 1 91 ? 9.931 -5.590 2.737 1.00 90.19 91 ALA A O 1
ATOM 666 N N . LYS A 1 92 ? 11.574 -5.692 4.252 1.00 88.00 92 LYS A N 1
ATOM 667 C CA . LYS A 1 92 ? 10.704 -5.991 5.411 1.00 88.00 92 LYS A CA 1
ATOM 668 C C . LYS A 1 92 ? 10.552 -4.815 6.377 1.00 88.00 92 LYS A C 1
ATOM 670 O O . LYS A 1 92 ? 10.357 -5.004 7.571 1.00 88.00 92 LYS A O 1
ATOM 675 N N . GLU A 1 93 ? 10.751 -3.592 5.892 1.00 95.50 93 GLU A N 1
ATOM 676 C CA . GLU A 1 93 ? 10.731 -2.413 6.763 1.00 95.50 93 GLU A CA 1
ATOM 677 C C . GLU A 1 93 ? 9.334 -1.844 6.950 1.00 95.50 93 GLU A C 1
ATOM 679 O O . GLU A 1 93 ? 8.998 -1.426 8.047 1.00 95.50 93 GLU A O 1
ATOM 684 N N . VAL A 1 94 ? 8.530 -1.820 5.891 1.00 97.81 94 VAL A N 1
ATOM 685 C CA . VAL A 1 94 ? 7.140 -1.381 5.942 1.00 97.81 94 VAL A CA 1
ATOM 686 C C . VAL A 1 94 ? 6.290 -2.481 5.342 1.00 97.81 94 VAL A C 1
ATOM 688 O O . VAL A 1 94 ? 6.411 -2.768 4.153 1.00 97.81 94 VAL A O 1
ATOM 691 N N . GLU A 1 95 ? 5.440 -3.097 6.149 1.00 97.69 95 GLU 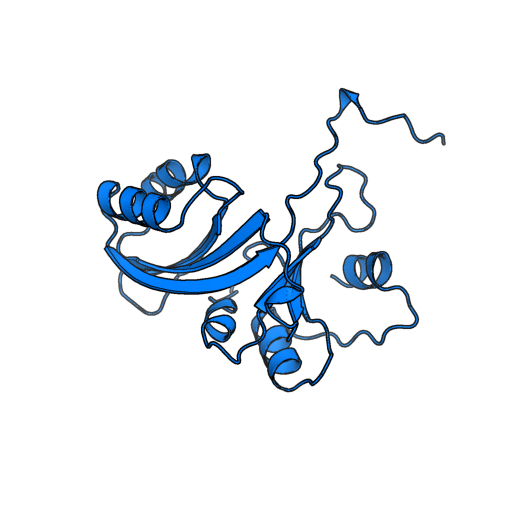A N 1
ATOM 692 C CA . GLU A 1 95 ? 4.465 -4.071 5.666 1.00 97.69 95 GLU A CA 1
ATOM 693 C C . GLU A 1 95 ? 3.219 -3.352 5.160 1.00 97.69 95 GLU A C 1
ATOM 695 O O . GLU A 1 95 ? 2.802 -2.337 5.719 1.00 97.69 95 GLU A O 1
ATOM 700 N N . VAL A 1 96 ? 2.608 -3.875 4.103 1.00 98.38 96 VAL A N 1
ATOM 701 C CA . VAL A 1 96 ? 1.390 -3.318 3.523 1.00 98.38 96 VAL A CA 1
ATOM 702 C C . VAL A 1 96 ? 0.275 -4.349 3.605 1.00 98.38 96 VAL A C 1
ATOM 704 O O . VAL A 1 96 ? 0.375 -5.447 3.055 1.00 98.38 96 VAL A O 1
ATOM 707 N N . TRP A 1 97 ? -0.802 -3.976 4.286 1.00 98.62 97 TRP A N 1
ATOM 708 C CA . TRP A 1 97 ? -1.902 -4.859 4.649 1.00 98.62 97 TRP A CA 1
ATOM 709 C C . TRP A 1 97 ? -3.207 -4.408 3.993 1.00 98.62 97 TRP A C 1
ATOM 711 O O . TRP A 1 97 ? -3.565 -3.233 4.062 1.00 98.62 97 TRP A O 1
ATO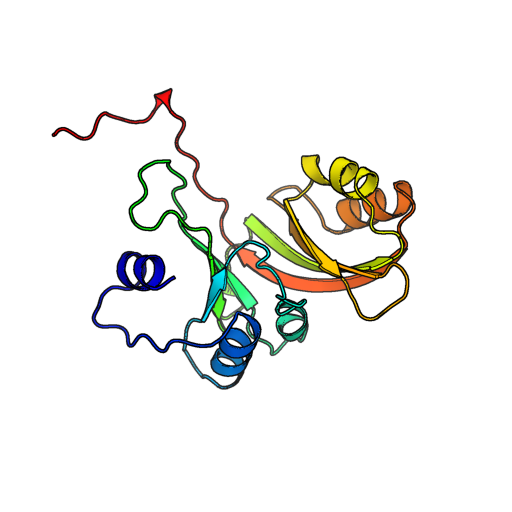M 721 N N . SER A 1 98 ? -3.934 -5.348 3.387 1.00 98.38 98 SER A N 1
ATOM 722 C CA . SER A 1 98 ? -5.352 -5.181 3.066 1.00 98.38 98 SER A CA 1
ATOM 723 C C . SER A 1 98 ? -6.158 -5.480 4.321 1.00 98.38 98 SER A C 1
ATOM 725 O O . SER A 1 98 ? -6.000 -6.551 4.909 1.00 98.38 98 SER A O 1
ATOM 727 N N . VAL A 1 99 ? -7.009 -4.548 4.743 1.00 98.06 99 VAL A N 1
ATOM 728 C CA . VAL A 1 99 ? -7.880 -4.728 5.908 1.00 98.06 99 VAL A CA 1
ATOM 729 C C . VAL A 1 99 ? -9.301 -4.325 5.550 1.00 98.06 99 VAL A C 1
ATOM 731 O O . VAL A 1 99 ? -9.534 -3.218 5.071 1.00 98.06 99 VAL A O 1
ATOM 734 N N . ARG A 1 100 ? -10.271 -5.206 5.799 1.00 96.88 100 ARG A N 1
ATOM 735 C CA . ARG A 1 100 ? -11.696 -4.891 5.633 1.00 96.88 100 ARG A CA 1
ATOM 736 C C . ARG A 1 100 ? -12.313 -4.582 6.982 1.00 96.88 100 ARG A C 1
ATOM 738 O O . ARG A 1 100 ? -12.196 -5.387 7.906 1.00 96.88 100 ARG A O 1
ATOM 745 N N . VAL A 1 101 ? -12.998 -3.448 7.082 1.00 96.56 101 VAL A N 1
ATOM 746 C CA . VAL A 1 101 ? -13.618 -2.983 8.326 1.00 96.56 101 VAL A CA 1
ATOM 747 C C . VAL A 1 101 ? -15.071 -2.559 8.128 1.00 96.56 101 VAL A C 1
ATOM 749 O O . VAL A 1 101 ? -15.522 -2.339 7.004 1.00 96.56 101 VAL A O 1
ATOM 752 N N . ALA A 1 102 ? -15.790 -2.426 9.239 1.00 95.69 102 ALA A N 1
ATOM 753 C CA . ALA A 1 102 ? -17.052 -1.694 9.335 1.00 95.69 102 ALA A CA 1
ATOM 754 C C . ALA A 1 102 ? -16.939 -0.595 10.394 1.00 95.69 102 ALA A C 1
ATOM 756 O O . ALA A 1 102 ? -16.164 -0.760 11.341 1.00 95.69 102 ALA A O 1
ATOM 757 N N . GLY A 1 103 ? -17.722 0.476 10.268 1.00 94.12 103 GLY A N 1
ATOM 758 C CA . GLY A 1 103 ? -17.673 1.601 11.207 1.00 94.12 103 GLY A CA 1
ATOM 759 C C . GLY A 1 103 ? -16.524 2.563 10.917 1.00 94.12 103 GLY A C 1
ATOM 760 O O . GLY A 1 103 ? -15.981 3.180 11.834 1.00 94.12 103 GLY A O 1
ATOM 761 N N . TRP A 1 104 ? -16.080 2.655 9.659 1.00 94.94 104 TRP A N 1
ATOM 762 C CA . TRP A 1 104 ? -14.948 3.507 9.306 1.00 94.94 104 TRP A CA 1
ATOM 763 C C . TRP A 1 104 ? -15.345 4.982 9.324 1.00 94.94 104 TRP A C 1
ATOM 765 O O . TRP A 1 104 ? -16.145 5.445 8.514 1.00 94.94 104 TRP A O 1
ATOM 775 N N . THR A 1 105 ? -14.735 5.748 10.225 1.00 93.88 105 THR A N 1
ATOM 776 C CA . THR A 1 105 ? -15.032 7.172 10.404 1.00 93.88 105 THR A CA 1
ATOM 777 C C . THR A 1 105 ? -13.757 8.011 10.474 1.00 93.88 105 THR A C 1
ATOM 779 O O . THR A 1 105 ? -12.638 7.504 10.585 1.00 93.88 105 THR A O 1
ATOM 782 N N . LYS A 1 106 ? -13.915 9.340 10.448 1.00 93.69 106 LYS A N 1
ATOM 783 C CA . LYS A 1 106 ? -12.795 10.281 10.587 1.00 93.69 106 LYS A CA 1
ATOM 784 C C . LYS A 1 106 ? -12.072 10.148 11.934 1.00 93.69 106 LYS A C 1
ATOM 786 O O . LYS A 1 106 ? -10.853 10.284 11.966 1.00 93.69 106 LYS A O 1
ATOM 791 N N . SER A 1 107 ? -12.791 9.886 13.028 1.00 95.19 107 SER A N 1
ATOM 792 C CA . SER A 1 107 ? -12.179 9.711 14.354 1.00 95.19 107 SER A CA 1
ATOM 793 C C . SER A 1 107 ? -11.332 8.439 14.418 1.00 95.19 107 SER A C 1
ATOM 795 O O . SER A 1 107 ? -10.230 8.468 14.959 1.00 95.19 107 SER A O 1
ATOM 797 N N . VAL A 1 108 ? -11.786 7.353 13.786 1.00 95.94 108 VAL A N 1
ATOM 798 C CA . VAL A 1 108 ? -10.993 6.121 13.643 1.00 95.94 108 VAL A CA 1
ATOM 799 C C . VAL A 1 108 ? -9.721 6.393 12.838 1.00 95.94 108 VAL A C 1
ATOM 801 O O . VAL A 1 108 ? -8.630 6.009 13.259 1.00 95.94 108 VAL A O 1
ATOM 804 N N . ALA A 1 109 ? -9.831 7.107 11.712 1.00 95.56 109 ALA A N 1
ATOM 805 C CA . ALA A 1 109 ? -8.667 7.474 10.906 1.00 95.56 109 ALA A CA 1
ATOM 806 C C . ALA A 1 109 ? -7.640 8.295 11.711 1.00 95.56 109 ALA A C 1
ATOM 808 O O . ALA A 1 109 ? -6.438 8.056 11.610 1.00 95.56 109 ALA A O 1
ATOM 809 N N . GLN A 1 110 ? -8.103 9.222 12.555 1.00 96.19 110 GLN A N 1
ATOM 810 C CA . GLN A 1 110 ? -7.241 10.000 13.451 1.00 96.19 110 GLN A CA 1
ATOM 811 C C . GLN A 1 110 ? -6.559 9.133 14.516 1.00 96.19 110 GLN A C 1
ATOM 813 O O . GLN A 1 110 ? -5.385 9.351 14.803 1.00 96.19 110 GLN A O 1
ATOM 818 N N . ALA A 1 111 ? -7.259 8.139 15.071 1.00 96.44 111 ALA A N 1
ATOM 819 C CA . ALA A 1 111 ? -6.685 7.211 16.044 1.00 96.44 111 ALA A CA 1
ATOM 820 C C . ALA A 1 111 ? -5.576 6.329 15.441 1.00 96.44 111 ALA A C 1
ATOM 822 O O . ALA A 1 111 ? -4.629 5.971 16.140 1.00 96.44 111 ALA A O 1
ATOM 823 N N . LEU A 1 112 ? -5.671 5.998 14.147 1.00 96.56 112 LEU A N 1
ATOM 824 C CA . LEU A 1 112 ? -4.658 5.214 13.434 1.00 96.56 112 LEU A CA 1
ATOM 825 C C . LEU A 1 112 ? -3.476 6.026 12.908 1.00 96.56 112 LEU A C 1
ATOM 827 O O . LEU A 1 112 ? -2.395 5.460 12.751 1.00 96.56 112 LEU A O 1
ATOM 831 N N . ALA A 1 113 ? -3.654 7.323 12.649 1.00 96.19 113 ALA A N 1
ATOM 832 C CA . ALA A 1 113 ? -2.632 8.169 12.030 1.00 96.19 113 ALA A CA 1
ATOM 833 C C . ALA A 1 113 ? -1.233 8.109 12.695 1.00 96.19 113 ALA A C 1
ATOM 835 O O . ALA A 1 113 ? -0.245 8.158 11.963 1.00 96.19 113 ALA A O 1
ATOM 836 N N . PRO A 1 114 ? -1.090 7.961 14.031 1.00 96.12 114 PRO A N 1
ATOM 837 C CA . PRO A 1 114 ? 0.223 7.807 14.666 1.00 96.12 114 PRO A CA 1
ATOM 838 C C . PRO A 1 114 ? 0.886 6.441 14.440 1.00 96.12 114 PRO A C 1
ATOM 840 O O . PRO A 1 114 ? 2.082 6.301 14.677 1.00 96.12 114 PRO A O 1
ATOM 843 N N . LEU A 1 115 ? 0.115 5.419 14.058 1.00 96.62 115 LEU A N 1
ATOM 844 C CA . LEU A 1 115 ? 0.578 4.033 13.960 1.00 96.62 115 LEU A CA 1
ATOM 845 C C . LEU A 1 115 ? 0.945 3.635 12.533 1.00 96.62 115 LEU A C 1
ATOM 847 O O . LEU A 1 115 ? 1.877 2.857 12.344 1.00 96.62 115 LEU A O 1
ATOM 851 N N . ALA A 1 116 ? 0.189 4.112 11.545 1.00 97.19 116 ALA A N 1
ATOM 852 C CA . ALA A 1 116 ? 0.319 3.666 10.166 1.00 97.19 116 ALA A CA 1
ATOM 853 C C . ALA A 1 116 ? -0.241 4.691 9.174 1.00 97.19 116 ALA A C 1
ATOM 855 O O . ALA A 1 116 ? -1.139 5.474 9.488 1.00 97.19 116 ALA A O 1
ATOM 856 N N . GLU A 1 117 ? 0.255 4.637 7.939 1.00 96.75 117 GLU A N 1
ATOM 857 C CA . GLU A 1 117 ? -0.380 5.330 6.820 1.00 96.75 117 GLU A CA 1
ATOM 858 C C . GLU A 1 117 ? -1.542 4.484 6.293 1.00 96.75 117 GLU A C 1
ATOM 860 O O . GLU A 1 117 ? -1.391 3.279 6.090 1.00 96.75 117 GLU A O 1
ATOM 865 N N . VAL A 1 118 ? -2.699 5.110 6.069 1.00 97.12 118 VAL A N 1
ATOM 866 C CA . VAL A 1 118 ? -3.927 4.418 5.663 1.00 97.12 118 VAL A CA 1
ATOM 867 C C . VAL A 1 118 ? -4.492 5.054 4.403 1.00 97.12 118 VAL A C 1
ATOM 869 O O . VAL A 1 118 ? -4.804 6.244 4.380 1.00 97.12 118 VAL A O 1
ATOM 872 N N . LEU A 1 119 ? -4.691 4.238 3.372 1.00 96.50 119 LEU A N 1
ATOM 873 C CA . LEU A 1 119 ? -5.583 4.558 2.265 1.00 96.50 119 LEU A CA 1
ATOM 874 C C . LEU A 1 119 ? -6.912 3.846 2.502 1.00 96.50 119 LEU A C 1
ATOM 876 O O . LEU A 1 119 ? -6.922 2.655 2.794 1.00 96.50 119 LEU A O 1
ATOM 880 N N . ALA A 1 120 ? -8.028 4.557 2.377 1.00 95.44 120 ALA A N 1
ATOM 881 C CA . ALA A 1 120 ? -9.354 4.007 2.630 1.00 95.44 120 ALA A CA 1
ATOM 882 C C . ALA A 1 120 ? -10.281 4.278 1.446 1.00 95.44 120 ALA A C 1
ATOM 884 O O . ALA A 1 120 ? -10.339 5.402 0.946 1.00 95.44 120 ALA A O 1
ATOM 885 N N . VAL A 1 121 ? -11.023 3.257 1.021 1.00 95.12 121 VAL A N 1
ATOM 886 C CA . VAL A 1 121 ? -12.086 3.372 0.013 1.00 95.12 121 VAL A CA 1
ATOM 887 C C . VAL A 1 121 ? -13.359 2.690 0.513 1.00 95.12 121 VAL A C 1
ATOM 889 O O . VAL A 1 121 ? -13.266 1.745 1.304 1.00 95.12 121 VAL A O 1
ATOM 892 N N . PRO A 1 122 ? -14.547 3.126 0.058 1.00 92.31 122 PRO A N 1
ATOM 893 C CA . PRO A 1 122 ? -15.791 2.422 0.353 1.00 92.31 122 PRO A CA 1
ATOM 894 C C . PRO A 1 122 ? -15.731 0.961 -0.115 1.00 92.31 122 PRO A C 1
ATOM 896 O O . PRO A 1 122 ? -15.261 0.682 -1.221 1.00 92.31 122 PRO A O 1
ATOM 899 N N . ASP A 1 123 ? -16.221 0.035 0.710 1.00 86.62 123 ASP A N 1
ATOM 900 C CA . ASP A 1 123 ? -16.356 -1.387 0.368 1.00 86.62 123 ASP A CA 1
ATOM 901 C C . ASP A 1 123 ? -17.830 -1.761 0.131 1.00 86.62 123 ASP A C 1
ATOM 903 O O . ASP A 1 123 ? -18.749 -1.025 0.492 1.00 86.62 123 ASP A O 1
ATOM 907 N N . ARG A 1 124 ? -18.075 -2.918 -0.492 1.00 71.44 124 ARG A N 1
ATOM 908 C CA . ARG A 1 124 ? -19.416 -3.448 -0.784 1.00 71.44 124 ARG A CA 1
ATOM 909 C C . ARG A 1 124 ? -20.088 -3.960 0.501 1.00 71.44 124 ARG A C 1
ATOM 911 O O . ARG A 1 124 ? -20.225 -5.160 0.708 1.00 71.44 124 ARG A O 1
ATOM 918 N N . GLY A 1 125 ? -20.490 -3.049 1.382 1.00 67.75 125 GLY A N 1
ATOM 919 C CA . GLY A 1 125 ? -21.255 -3.325 2.598 1.00 67.75 125 GLY A CA 1
ATOM 920 C C . GLY A 1 125 ? -21.689 -2.032 3.291 1.00 67.75 125 GLY A C 1
ATOM 921 O O . GLY A 1 125 ? -21.041 -1.001 3.132 1.00 67.75 125 GLY A O 1
ATOM 922 N N . PHE A 1 126 ? -22.785 -2.076 4.056 1.00 67.00 126 PHE A N 1
ATOM 923 C CA . PHE A 1 126 ? -23.229 -0.917 4.837 1.00 67.00 126 PHE A CA 1
ATOM 924 C C . PHE A 1 126 ? -22.122 -0.510 5.820 1.00 67.00 126 PHE A C 1
ATOM 926 O O . PHE A 1 126 ? -21.631 -1.358 6.571 1.00 67.00 126 PHE A O 1
ATOM 933 N N . ASP A 1 127 ? -21.701 0.756 5.746 1.00 77.44 127 ASP A N 1
ATOM 934 C CA . ASP A 1 127 ? -20.616 1.341 6.550 1.00 77.44 127 ASP A CA 1
ATOM 935 C C . ASP A 1 127 ? -19.263 0.595 6.448 1.00 77.44 127 ASP A C 1
ATOM 937 O O . ASP A 1 127 ? -18.441 0.598 7.367 1.00 77.44 127 ASP A O 1
ATOM 941 N N . GLY A 1 128 ? -19.053 -0.120 5.334 1.00 90.06 128 GLY A N 1
ATOM 942 C CA . GLY A 1 128 ? -17.848 -0.897 5.067 1.00 90.06 128 GLY A CA 1
ATOM 943 C C . GLY A 1 128 ? -16.751 -0.066 4.407 1.00 90.06 128 GLY A C 1
ATOM 944 O O . GLY A 1 128 ? -17.011 0.686 3.466 1.00 90.06 128 GLY A O 1
ATOM 945 N N . ALA A 1 129 ? -15.509 -0.260 4.844 1.00 95.31 129 ALA A N 1
ATOM 946 C CA . ALA A 1 129 ? -14.337 0.288 4.173 1.00 95.31 129 ALA A CA 1
ATOM 947 C C . ALA A 1 129 ? -13.285 -0.794 3.938 1.00 95.31 129 ALA A C 1
ATOM 949 O O . ALA A 1 129 ? -13.043 -1.656 4.786 1.00 95.31 129 ALA A O 1
ATOM 950 N N . ALA A 1 130 ? -12.639 -0.708 2.782 1.00 96.50 130 ALA A N 1
ATOM 951 C CA . ALA A 1 130 ? -11.417 -1.428 2.497 1.00 96.50 130 ALA A CA 1
ATOM 952 C C . ALA A 1 130 ? -10.261 -0.466 2.752 1.00 96.50 130 ALA A C 1
ATOM 954 O O . ALA A 1 130 ? -10.243 0.658 2.240 1.00 96.50 130 ALA A O 1
ATOM 955 N N . LEU A 1 131 ? -9.307 -0.914 3.555 1.00 97.56 131 LEU A N 1
ATOM 956 C CA . LEU A 1 131 ? -8.131 -0.165 3.950 1.00 97.56 131 LEU A CA 1
ATOM 957 C C . LEU A 1 131 ? -6.897 -0.814 3.325 1.00 97.56 131 LEU A C 1
ATOM 959 O O . LEU A 1 131 ? -6.777 -2.039 3.302 1.00 97.56 131 LEU A O 1
ATOM 963 N N . LEU A 1 132 ? -5.977 0.016 2.851 1.00 98.44 132 LEU A N 1
ATOM 964 C CA . LEU A 1 132 ? -4.602 -0.358 2.559 1.00 98.44 132 LEU A CA 1
ATOM 965 C C . LEU A 1 132 ? -3.720 0.334 3.593 1.00 98.44 132 LEU A C 1
ATOM 967 O O . LEU A 1 132 ? -3.619 1.562 3.600 1.00 98.44 132 LEU A O 1
ATOM 971 N N . ILE A 1 133 ? -3.134 -0.449 4.491 1.00 98.44 133 ILE A N 1
ATOM 972 C CA . ILE A 1 133 ? -2.426 0.053 5.667 1.00 98.44 133 ILE A CA 1
ATOM 973 C C . ILE A 1 133 ? -0.936 -0.234 5.520 1.00 98.44 133 ILE A C 1
ATOM 975 O O . ILE A 1 133 ? -0.539 -1.393 5.441 1.00 98.44 133 ILE A O 1
ATOM 979 N N . SER A 1 134 ? -0.110 0.809 5.516 1.00 98.25 134 SER A N 1
ATOM 980 C CA . SER A 1 134 ? 1.349 0.697 5.568 1.00 98.25 134 SER A CA 1
ATOM 981 C C . SER A 1 134 ? 1.826 0.798 7.017 1.00 98.25 134 SER A C 1
ATOM 983 O O . SER A 1 134 ? 1.843 1.887 7.598 1.00 98.25 134 SER A O 1
ATOM 985 N N . VAL A 1 135 ? 2.211 -0.341 7.593 1.00 98.19 135 VAL A N 1
ATOM 986 C CA . VAL A 1 135 ? 2.691 -0.477 8.973 1.00 98.19 135 VAL A CA 1
ATOM 987 C C . VAL A 1 135 ? 4.219 -0.346 8.985 1.00 98.19 135 VAL A C 1
ATOM 989 O O . VAL A 1 135 ? 4.897 -1.172 8.372 1.00 98.19 135 VAL A O 1
ATOM 992 N N . PRO A 1 136 ? 4.786 0.687 9.634 1.00 96.69 136 PRO A N 1
ATOM 993 C CA . PRO A 1 136 ? 6.225 0.932 9.636 1.00 96.69 136 PRO A CA 1
ATOM 994 C C . PRO A 1 136 ? 6.986 -0.057 10.527 1.00 96.69 136 PRO A C 1
ATOM 996 O O . PRO A 1 136 ? 6.407 -0.735 11.378 1.00 96.69 136 PRO A O 1
ATOM 999 N N . ARG A 1 137 ? 8.316 -0.083 10.376 1.00 92.12 137 ARG A N 1
ATOM 1000 C CA . ARG A 1 137 ? 9.222 -0.930 11.162 1.00 92.12 137 ARG A CA 1
ATOM 1001 C C . ARG A 1 137 ? 8.997 -0.705 12.658 1.00 92.12 137 ARG A C 1
ATOM 1003 O O . ARG A 1 137 ? 8.966 0.432 13.120 1.00 92.12 137 ARG A O 1
ATOM 1010 N N . GLY A 1 138 ? 8.884 -1.797 13.411 1.00 89.88 138 GLY A N 1
ATOM 1011 C CA . GLY A 1 138 ? 8.600 -1.768 14.850 1.00 89.88 138 GLY A CA 1
ATOM 1012 C C . GLY A 1 138 ? 7.110 -1.631 15.192 1.00 89.88 138 GLY A C 1
ATOM 1013 O O . GLY A 1 138 ? 6.742 -1.768 16.358 1.00 89.88 138 GLY A O 1
ATOM 1014 N N . GLY A 1 139 ? 6.249 -1.399 14.196 1.00 93.69 139 GLY A N 1
ATOM 1015 C CA . GLY A 1 139 ? 4.810 -1.611 14.297 1.00 93.69 139 GLY A CA 1
ATOM 1016 C C . GLY A 1 139 ? 4.433 -3.085 14.121 1.00 93.69 139 GLY A C 1
ATOM 1017 O O . GLY A 1 139 ? 5.257 -3.921 13.761 1.00 93.69 139 GLY A O 1
ATOM 1018 N N . CYS A 1 140 ? 3.166 -3.397 14.382 1.00 94.25 140 CYS A N 1
ATOM 1019 C CA . CYS A 1 140 ? 2.576 -4.711 14.141 1.00 94.25 140 CYS A CA 1
ATOM 1020 C C . CYS A 1 140 ? 1.105 -4.531 13.751 1.00 94.25 140 CYS A C 1
ATOM 1022 O O . CYS A 1 140 ? 0.420 -3.663 14.308 1.00 94.25 140 CYS A O 1
ATOM 1024 N N . ILE A 1 141 ? 0.622 -5.353 12.816 1.00 97.00 141 ILE A N 1
ATOM 1025 C CA . ILE A 1 141 ? -0.773 -5.337 12.370 1.00 97.00 141 ILE A CA 1
ATOM 1026 C C . ILE A 1 141 ? -1.759 -5.610 13.514 1.00 97.00 141 ILE A C 1
ATOM 1028 O O . ILE A 1 141 ? -2.823 -4.998 13.543 1.00 97.00 141 ILE A O 1
ATOM 1032 N N . ASP A 1 142 ? -1.385 -6.417 14.509 1.00 97.38 142 ASP A N 1
ATOM 1033 C CA . ASP A 1 142 ? -2.244 -6.714 15.663 1.00 97.38 142 ASP A CA 1
ATOM 1034 C C . ASP A 1 142 ? -2.533 -5.454 16.483 1.00 97.38 142 ASP A C 1
ATOM 1036 O O . ASP A 1 142 ? -3.670 -5.191 16.861 1.00 97.38 142 ASP A O 1
ATOM 1040 N N . ARG A 1 143 ? -1.528 -4.587 16.672 1.00 97.38 143 ARG A N 1
ATOM 1041 C CA . ARG A 1 143 ? -1.714 -3.302 17.363 1.00 97.38 143 ARG A CA 1
ATOM 1042 C C . ARG A 1 143 ? -2.635 -2.367 16.578 1.00 97.38 143 ARG A C 1
ATOM 1044 O O . ARG A 1 143 ? -3.415 -1.629 17.177 1.00 97.38 143 ARG A O 1
ATOM 1051 N N . VAL A 1 144 ? -2.543 -2.383 15.249 1.00 97.88 144 VAL A N 1
ATOM 1052 C CA . VAL A 1 144 ? -3.449 -1.624 14.376 1.00 97.88 144 VAL A CA 1
ATOM 1053 C C . VAL A 1 144 ? -4.876 -2.163 14.496 1.00 97.88 144 VAL A C 1
ATOM 1055 O O . VAL A 1 144 ? -5.805 -1.371 14.656 1.00 97.88 144 VAL A O 1
ATOM 1058 N N . ALA A 1 145 ? -5.052 -3.486 14.473 1.00 97.88 145 ALA A N 1
ATOM 1059 C CA . ALA A 1 145 ? -6.345 -4.143 14.650 1.00 97.88 145 ALA A CA 1
ATOM 1060 C C . ALA A 1 145 ? -6.957 -3.843 16.031 1.00 97.88 145 ALA A C 1
ATOM 1062 O O . ALA A 1 145 ? -8.132 -3.490 16.118 1.00 97.88 145 ALA A O 1
ATOM 1063 N N . ASP A 1 146 ? -6.158 -3.868 17.096 1.00 98.00 146 ASP A N 1
ATOM 1064 C CA . ASP A 1 146 ? -6.593 -3.491 18.442 1.00 98.00 146 ASP A CA 1
ATOM 1065 C C . ASP A 1 146 ? -7.058 -2.034 18.513 1.00 98.00 146 ASP A C 1
ATOM 1067 O O . ASP A 1 146 ? -8.083 -1.733 19.128 1.00 98.00 146 ASP A O 1
ATOM 1071 N N . THR A 1 147 ? -6.315 -1.105 17.902 1.00 97.94 147 THR A N 1
ATOM 1072 C CA . THR A 1 147 ? -6.704 0.312 17.856 1.00 97.94 147 THR A CA 1
ATOM 1073 C C . THR A 1 147 ? -7.983 0.514 17.049 1.00 97.94 147 THR A C 1
ATOM 1075 O O . THR A 1 147 ? -8.848 1.277 17.479 1.00 97.94 147 THR A O 1
ATOM 1078 N N . LEU A 1 148 ? -8.140 -0.199 15.930 1.00 97.44 148 LEU A N 1
ATOM 1079 C CA . LEU A 1 148 ? -9.374 -0.237 15.145 1.00 97.44 148 LEU A CA 1
ATOM 1080 C C . LEU A 1 148 ? -10.565 -0.668 16.015 1.00 97.44 148 LEU A C 1
ATOM 1082 O O . LEU A 1 148 ? -11.580 0.034 16.056 1.00 97.44 148 LEU A O 1
ATOM 1086 N N . VAL A 1 149 ? -10.441 -1.779 16.742 1.00 97.50 149 VAL A N 1
ATOM 1087 C CA . VAL A 1 149 ? -11.515 -2.307 17.598 1.00 97.50 149 VAL A CA 1
ATOM 1088 C C . VAL A 1 149 ? -11.834 -1.358 18.753 1.00 97.50 149 VAL A C 1
ATOM 1090 O O . VAL A 1 149 ? -12.999 -1.038 18.985 1.00 97.50 149 VAL A O 1
ATOM 1093 N N . LYS A 1 150 ? -10.814 -0.827 19.439 1.00 97.44 150 LYS A N 1
ATOM 1094 C CA . LYS A 1 150 ? -10.989 0.151 20.531 1.00 97.44 150 LYS A CA 1
ATOM 1095 C C . LYS A 1 150 ? -11.656 1.447 20.068 1.00 97.44 150 LYS A C 1
ATOM 1097 O O . LYS A 1 150 ? -12.356 2.078 20.852 1.00 97.44 150 LYS A O 1
ATOM 1102 N N . ALA A 1 151 ? -11.455 1.833 18.809 1.00 95.94 151 ALA A N 1
ATOM 1103 C CA . ALA A 1 151 ? -12.097 2.992 18.200 1.00 95.94 151 ALA A CA 1
ATOM 1104 C C . ALA A 1 151 ? -13.537 2.716 17.713 1.00 95.94 151 ALA A C 1
ATOM 1106 O O . ALA A 1 151 ? -14.158 3.607 17.137 1.00 95.94 151 ALA A O 1
ATOM 1107 N N . GLY A 1 152 ? -14.074 1.512 17.946 1.00 94.19 152 GLY A N 1
ATOM 1108 C CA . GLY A 1 152 ? -15.454 1.148 17.618 1.00 94.19 152 GLY A CA 1
ATOM 1109 C C . GLY A 1 152 ? -15.646 0.533 16.231 1.00 94.19 152 GLY A C 1
ATOM 1110 O O . GLY A 1 152 ? -16.781 0.442 15.770 1.00 94.19 152 GLY A O 1
ATOM 1111 N N . THR A 1 153 ? -14.572 0.105 15.559 1.00 95.69 153 THR A N 1
ATOM 1112 C CA . THR A 1 153 ? -14.687 -0.602 14.272 1.00 95.69 153 THR A CA 1
ATOM 1113 C C . THR A 1 153 ? -14.691 -2.115 14.445 1.00 95.69 153 THR A C 1
ATOM 1115 O O . THR A 1 153 ? -14.086 -2.654 15.369 1.00 95.69 153 THR A O 1
ATOM 1118 N N . SER A 1 154 ? -15.334 -2.828 13.520 1.00 95.50 154 SER A N 1
ATOM 1119 C CA . SER A 1 154 ? -15.179 -4.283 13.411 1.00 95.50 154 SER A CA 1
ATOM 1120 C C . SER A 1 154 ? -14.173 -4.615 12.313 1.00 95.50 154 SER A C 1
ATOM 1122 O O . SER A 1 154 ? -14.389 -4.208 11.169 1.00 95.50 154 SER A O 1
ATOM 1124 N N . VAL A 1 155 ? -13.133 -5.392 12.618 1.00 96.50 155 VAL A N 1
ATOM 1125 C CA . VAL A 1 155 ? -12.195 -5.926 11.617 1.00 96.50 155 VAL A CA 1
ATOM 1126 C C . VAL A 1 155 ? -12.741 -7.248 11.076 1.00 96.50 155 VAL A C 1
ATOM 1128 O O . VAL A 1 155 ? -12.969 -8.183 11.836 1.00 96.50 155 VAL A O 1
ATOM 1131 N N . ARG A 1 156 ? -12.992 -7.316 9.766 1.00 94.69 156 ARG A N 1
ATOM 1132 C CA . ARG A 1 156 ? -13.620 -8.470 9.094 1.00 94.69 156 ARG A CA 1
ATOM 1133 C C . ARG A 1 156 ? -12.609 -9.389 8.413 1.00 94.69 156 ARG A C 1
ATOM 1135 O O . ARG A 1 156 ? -12.854 -10.584 8.307 1.00 94.69 156 ARG A O 1
ATOM 1142 N N . ALA A 1 157 ? -11.514 -8.825 7.912 1.00 94.94 157 ALA A N 1
ATOM 1143 C CA . ALA A 1 157 ? -10.445 -9.564 7.250 1.00 94.94 157 ALA A CA 1
ATOM 1144 C C . ALA A 1 157 ? -9.145 -8.758 7.276 1.00 94.94 157 ALA A C 1
ATOM 1146 O O . ALA A 1 157 ? -9.181 -7.526 7.217 1.00 94.94 157 ALA A O 1
ATOM 1147 N N . THR A 1 158 ? -8.018 -9.465 7.308 1.00 97.62 158 THR A N 1
ATOM 1148 C CA . THR A 1 158 ? -6.660 -8.925 7.197 1.00 97.62 158 THR A CA 1
ATOM 1149 C C . THR A 1 158 ? -5.846 -9.817 6.258 1.00 97.62 158 THR A C 1
ATOM 1151 O O . THR A 1 158 ? -5.945 -11.041 6.317 1.00 97.62 158 THR A O 1
ATOM 1154 N N . ALA A 1 159 ? -5.053 -9.221 5.368 1.00 97.88 159 ALA A N 1
ATOM 1155 C CA . ALA A 1 159 ? -4.175 -9.958 4.461 1.00 97.88 159 ALA A CA 1
ATOM 1156 C C . ALA A 1 159 ? -2.915 -9.152 4.131 1.00 97.88 159 ALA A C 1
ATOM 1158 O O . ALA A 1 159 ? -2.998 -7.965 3.807 1.00 97.88 159 ALA A O 1
ATOM 1159 N N . LEU A 1 160 ? -1.748 -9.799 4.171 1.00 97.00 160 LEU A N 1
ATOM 1160 C CA . LEU A 1 160 ? -0.489 -9.185 3.753 1.00 97.00 160 LEU A CA 1
ATOM 1161 C C . LEU A 1 160 ? -0.446 -9.100 2.219 1.00 97.00 160 LEU A C 1
ATOM 1163 O O . LEU A 1 160 ? -0.427 -10.114 1.512 1.00 97.00 160 LEU A O 1
ATOM 1167 N N . VAL A 1 161 ? -0.420 -7.875 1.698 1.00 97.69 161 VAL A N 1
ATOM 1168 C CA . VAL A 1 161 ? -0.431 -7.592 0.250 1.00 97.69 161 VAL A CA 1
ATOM 1169 C C . VAL A 1 161 ? 0.902 -7.064 -0.269 1.00 97.69 161 VAL A C 1
ATOM 1171 O O . VAL A 1 161 ? 1.059 -6.827 -1.468 1.00 97.69 161 VAL A O 1
ATOM 1174 N N . GLY A 1 162 ? 1.889 -6.928 0.611 1.00 97.25 162 GLY A N 1
ATOM 1175 C CA . GLY A 1 162 ? 3.273 -6.710 0.237 1.00 97.25 162 GLY A CA 1
ATOM 1176 C C . GLY A 1 162 ? 4.055 -5.954 1.293 1.00 97.25 162 GLY A C 1
ATOM 1177 O O . GLY A 1 162 ? 3.650 -5.871 2.449 1.00 97.25 162 GLY A O 1
ATOM 1178 N N . SER A 1 163 ? 5.181 -5.397 0.882 1.00 97.56 163 SER A N 1
ATOM 1179 C CA . SER A 1 163 ? 6.055 -4.617 1.742 1.00 97.56 163 SER A CA 1
ATOM 1180 C C . SER A 1 163 ? 6.993 -3.741 0.914 1.00 97.56 163 SER A C 1
ATOM 1182 O O . SER A 1 163 ? 7.133 -3.903 -0.299 1.00 97.56 163 SER A O 1
ATOM 1184 N N . HIS A 1 164 ? 7.621 -2.762 1.555 1.00 97.25 164 HIS A N 1
ATOM 1185 C CA . HIS A 1 164 ? 8.625 -1.916 0.922 1.00 97.25 164 HIS A CA 1
ATOM 1186 C C . HIS A 1 164 ? 9.642 -1.389 1.942 1.00 97.25 164 HIS A C 1
ATOM 1188 O O . HIS A 1 164 ? 9.467 -1.510 3.155 1.00 97.25 164 HIS A O 1
ATOM 1194 N N . ALA A 1 165 ? 10.728 -0.794 1.446 1.00 96.00 165 ALA A N 1
ATOM 1195 C CA . ALA A 1 165 ? 11.696 -0.092 2.284 1.00 96.00 165 ALA A CA 1
ATOM 1196 C C . ALA A 1 165 ? 11.114 1.224 2.825 1.00 96.00 165 ALA A C 1
ATOM 1198 O O . ALA A 1 165 ? 10.255 1.849 2.191 1.00 96.00 165 ALA A O 1
ATOM 1199 N N . THR A 1 166 ? 11.590 1.666 3.985 1.00 95.00 166 THR A N 1
ATOM 1200 C CA . THR A 1 166 ? 11.239 2.970 4.552 1.00 95.00 166 THR A CA 1
ATOM 1201 C C . THR A 1 166 ? 11.748 4.061 3.623 1.00 95.00 166 THR A C 1
ATOM 1203 O O . THR A 1 166 ? 12.911 4.049 3.233 1.00 95.00 166 THR A O 1
ATOM 1206 N N . ARG A 1 167 ? 10.889 5.017 3.254 1.00 92.19 167 ARG A N 1
ATOM 1207 C CA . ARG A 1 167 ? 11.314 6.141 2.410 1.00 92.19 167 ARG A CA 1
ATOM 1208 C C . ARG A 1 167 ? 12.308 7.016 3.172 1.00 92.19 167 ARG A C 1
ATOM 1210 O O . ARG A 1 167 ? 12.047 7.387 4.316 1.00 92.19 167 ARG A O 1
ATOM 1217 N N . TYR A 1 168 ? 13.403 7.379 2.519 1.00 90.12 168 TYR A N 1
ATOM 1218 C CA . TYR A 1 168 ? 14.370 8.336 3.034 1.00 90.12 168 TYR A CA 1
ATOM 1219 C C . TYR A 1 168 ? 13.849 9.757 2.806 1.00 90.12 168 TYR A 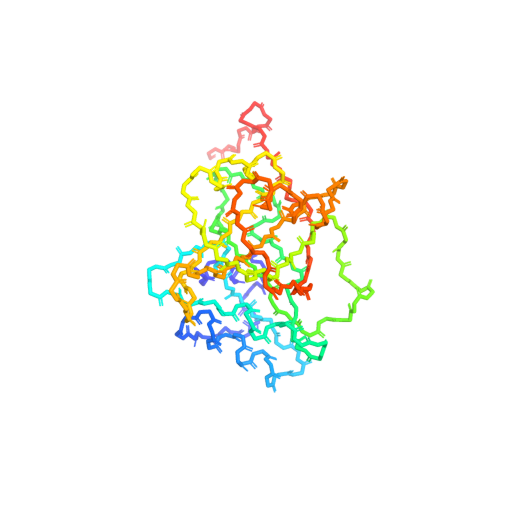C 1
ATOM 1221 O O . TYR A 1 168 ? 13.739 10.198 1.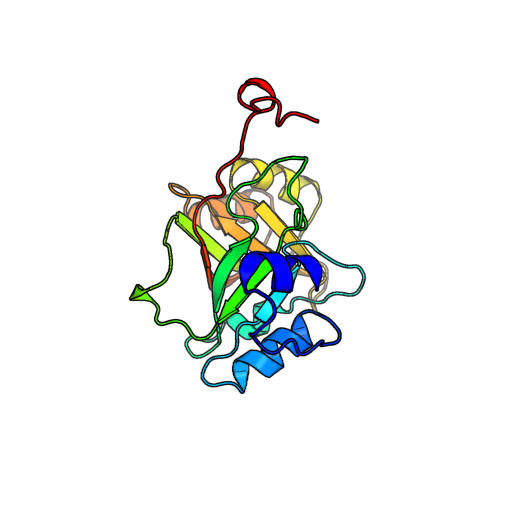665 1.00 90.12 168 TYR A O 1
ATOM 1229 N N . ARG A 1 169 ? 13.490 10.464 3.881 1.00 84.88 169 ARG A N 1
ATOM 1230 C CA . ARG A 1 169 ? 13.029 11.859 3.812 1.00 84.88 169 ARG A CA 1
ATOM 1231 C C . ARG A 1 169 ? 14.211 12.798 4.000 1.00 84.88 169 ARG A C 1
ATOM 1233 O O . ARG A 1 169 ? 14.912 12.685 5.001 1.00 84.88 169 ARG A O 1
ATOM 1240 N N . VAL A 1 170 ? 14.395 13.725 3.065 1.00 80.19 170 VAL A N 1
ATOM 1241 C CA . VAL A 1 170 ? 15.396 14.794 3.183 1.00 80.19 170 VAL A CA 1
ATOM 1242 C C . VAL A 1 170 ? 14.737 15.993 3.858 1.00 80.19 170 VAL A C 1
ATOM 1244 O O . VAL A 1 170 ? 13.734 16.509 3.360 1.00 80.19 170 VAL A O 1
ATOM 1247 N N . SER A 1 171 ? 15.271 16.421 5.001 1.00 72.00 171 SER A N 1
ATOM 1248 C CA . SER A 1 171 ? 14.815 17.636 5.680 1.00 72.00 171 SER A CA 1
ATOM 1249 C C . SER A 1 171 ? 15.174 18.872 4.855 1.00 72.00 171 SER A C 1
ATOM 1251 O O . SER A 1 171 ? 16.191 18.892 4.165 1.00 72.00 171 SER A O 1
ATOM 1253 N N . ALA A 1 172 ? 14.370 19.933 4.950 1.00 62.09 172 ALA A N 1
ATOM 1254 C CA . ALA A 1 172 ? 14.646 21.192 4.250 1.00 62.09 172 ALA A CA 1
ATOM 1255 C C . ALA A 1 172 ? 15.995 21.826 4.655 1.00 62.09 172 ALA A C 1
ATOM 1257 O O . ALA A 1 172 ? 16.590 22.541 3.857 1.00 62.09 172 ALA A O 1
ATOM 1258 N N . GLU A 1 173 ? 16.484 21.539 5.865 1.00 59.06 173 GLU A N 1
ATOM 1259 C CA . GLU A 1 173 ? 17.779 22.006 6.385 1.00 59.06 173 GLU A CA 1
ATOM 1260 C C . GLU A 1 173 ? 18.980 21.251 5.786 1.00 59.06 173 GLU A C 1
ATOM 1262 O O . GLU A 1 173 ? 20.063 21.820 5.677 1.00 59.06 173 GLU A O 1
ATOM 1267 N N . ASP A 1 174 ? 18.778 20.012 5.324 1.00 57.75 174 ASP A N 1
ATOM 1268 C CA . ASP A 1 174 ? 19.820 19.158 4.733 1.00 57.75 174 ASP A CA 1
ATOM 1269 C C . ASP A 1 174 ? 19.876 19.268 3.198 1.00 57.75 174 ASP A C 1
ATOM 1271 O O . ASP A 1 174 ? 20.702 18.630 2.536 1.00 57.75 174 ASP A O 1
ATOM 1275 N N . ALA A 1 175 ? 18.977 20.057 2.602 1.00 59.16 175 ALA A N 1
ATOM 1276 C CA . ALA A 1 175 ? 18.937 20.280 1.167 1.00 59.16 175 ALA A CA 1
ATOM 1277 C C . ALA A 1 175 ? 20.118 21.170 0.744 1.00 59.16 175 ALA A C 1
ATOM 1279 O O . ALA A 1 175 ? 20.049 22.398 0.790 1.00 59.16 175 ALA A O 1
ATOM 1280 N N . VAL A 1 176 ? 21.219 20.548 0.312 1.00 61.75 176 VAL A N 1
ATOM 1281 C CA . VAL A 1 176 ? 22.332 21.269 -0.323 1.00 61.75 176 VAL A CA 1
ATOM 1282 C C . VAL A 1 176 ? 21.788 21.995 -1.562 1.00 61.75 176 VAL A C 1
ATOM 1284 O O . VAL A 1 176 ? 21.175 21.338 -2.408 1.00 61.75 176 VAL A O 1
ATOM 1287 N N . PRO A 1 177 ? 22.000 23.318 -1.715 1.00 54.59 177 PRO A N 1
ATOM 1288 C CA . PRO A 1 177 ? 21.536 24.046 -2.887 1.00 54.59 177 PRO A CA 1
ATOM 1289 C C . PRO A 1 177 ? 22.180 23.452 -4.141 1.00 54.59 177 PRO A C 1
ATOM 1291 O O . PRO A 1 177 ? 23.382 23.603 -4.366 1.00 54.59 177 PRO A O 1
ATOM 1294 N N . THR A 1 178 ? 21.401 22.764 -4.972 1.00 61.81 178 THR A N 1
ATOM 1295 C CA . THR A 1 178 ? 21.868 22.369 -6.300 1.00 61.81 178 THR A CA 1
ATOM 1296 C C . THR A 1 178 ? 21.914 23.630 -7.152 1.00 61.81 178 THR A C 1
ATOM 1298 O O . THR A 1 178 ? 20.880 24.251 -7.402 1.00 61.81 178 THR A O 1
ATOM 1301 N N . GLY A 1 179 ? 23.135 24.045 -7.496 1.00 55.16 179 GLY A N 1
ATOM 1302 C CA . GLY A 1 179 ? 23.433 25.264 -8.240 1.00 55.16 179 GLY A CA 1
ATOM 1303 C C . GLY A 1 179 ? 22.621 25.408 -9.528 1.00 55.16 179 GLY A C 1
ATOM 1304 O O . GLY A 1 179 ? 22.260 24.418 -10.164 1.00 55.16 179 GLY A O 1
ATOM 1305 N N . ARG A 1 180 ? 22.327 26.673 -9.851 1.00 41.31 180 ARG A N 1
ATOM 1306 C CA . ARG A 1 180 ? 21.720 27.125 -11.109 1.00 41.31 180 ARG A CA 1
ATOM 1307 C C . ARG A 1 180 ? 22.575 26.776 -12.319 1.00 41.31 180 ARG A C 1
ATOM 1309 O O . ARG A 1 180 ? 23.816 26.861 -12.185 1.00 41.31 180 ARG A O 1
#

Secondary structure (DSSP, 8-state):
-HHHHHHHHTTTS-----SSHHHHHHHHHH-SSPPEEEESSPPTT---GGGGG-STTS-EEEEEE-SEE-TT-TT-S-EEEEE---GGGS--SEEEEEEEEES--HHHHHHHTTT-EEEEEE-SSTTEEEEEEEE-TT--HHHHHHHHHHTTPEEEEEEEEEEEPPPEEPPTTS------

Foldseek 3Di:
DVQQCCVPPNDVDDDDDDDAQLRLQVVQQPDPWDKGKHAPADDPPDDPSLVQLQDPQGWFFQAWPPLEADPPPSPNGIITITHRDDQVNGDDFKWKKWWKKAPDDPVLVVLCVVFWDWHWDADPDDRMIIITTTGGHPGDVVVNCVSCVVSPMDTDDMGTRGGYDHRHYDDPVNDDPPDD

Radius of gyration: 17.01 Å; chains: 1; bounding box: 47×44×43 Å

Sequence (180 aa):
MRDSARFHFGFTVPFIPHMGAASVVAAVSGSKGDLGLVPASIMAGAGAWWSALEFESAPKIIARLPFVDRADHPAGMPVFVVSRAAAEAMAKEVEVWSVRVAGWTKSVAQALAPLAEVLAVPDRGFDGAALLISVPRGGCIDRVADTLVKAGTSVRATALVGSHATRYRVSAEDAVPTGR